Protein AF-A0A7J4NUD2-F1 (afdb_monomer_lite)

Sequence (87 aa):
TRDIFSETEMLVKIGLDVPVITQLFEILRCFEYPCDVLPLSIEGAVKNLTETMKGGNGHIHLHIHEHTHTGISSARSKYHVHAEKHE

Structure (mmCIF, N/CA/C/O backbone):
data_AF-A0A7J4NUD2-F1
#
_entry.id   AF-A0A7J4NUD2-F1
#
loop_
_atom_site.group_PDB
_atom_site.id
_atom_site.type_symbol
_atom_site.label_atom_id
_atom_site.label_alt_id
_atom_site.label_comp_id
_atom_site.label_asym_id
_atom_site.label_entity_id
_atom_site.label_seq_id
_atom_site.pdbx_PDB_ins_code
_atom_site.Cartn_x
_atom_site.Cartn_y
_atom_site.Cartn_z
_atom_site.occupancy
_atom_site.B_iso_or_equiv
_atom_site.auth_seq_id
_atom_site.auth_comp_id
_atom_site.auth_asym_id
_atom_site.auth_atom_id
_atom_site.pdbx_PDB_model_num
ATOM 1 N N . THR A 1 1 ? -10.997 -16.343 0.634 1.00 50.06 1 THR A N 1
ATOM 2 C CA . THR A 1 1 ? -10.006 -16.019 1.698 1.00 50.06 1 THR A CA 1
ATOM 3 C C . THR A 1 1 ? -9.636 -14.542 1.731 1.00 50.06 1 THR A C 1
ATOM 5 O O . THR A 1 1 ? -9.473 -14.024 2.825 1.00 50.06 1 THR A O 1
ATOM 8 N N . ARG A 1 2 ? -9.536 -13.835 0.586 1.00 56.62 2 ARG A N 1
ATOM 9 C CA . ARG A 1 2 ? -9.328 -12.366 0.552 1.00 56.62 2 ARG A CA 1
ATOM 10 C C . ARG A 1 2 ? -10.558 -11.571 1.021 1.00 56.62 2 ARG A C 1
ATOM 12 O O . ARG A 1 2 ? -10.405 -10.485 1.569 1.00 56.62 2 ARG A O 1
ATOM 19 N N . ASP A 1 3 ? -11.752 -12.140 0.875 1.00 54.62 3 ASP A N 1
ATOM 20 C CA . ASP A 1 3 ? -13.026 -11.487 1.224 1.00 54.62 3 ASP A CA 1
ATOM 21 C C . ASP A 1 3 ? -13.149 -11.195 2.726 1.00 54.62 3 ASP A C 1
ATOM 23 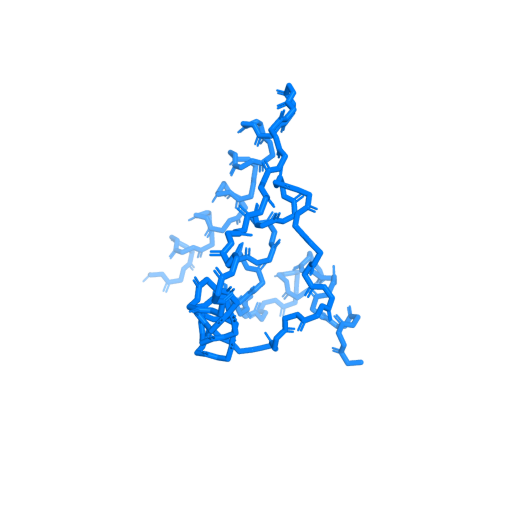O O . ASP A 1 3 ? -13.642 -10.144 3.112 1.00 54.62 3 ASP A O 1
ATOM 27 N N . ILE A 1 4 ? -12.579 -12.056 3.577 1.00 55.72 4 ILE A N 1
ATOM 28 C CA . ILE A 1 4 ? -12.577 -11.876 5.040 1.00 55.72 4 ILE A CA 1
ATOM 29 C C . ILE A 1 4 ? -11.818 -10.598 5.439 1.00 55.72 4 ILE A C 1
ATOM 31 O O . ILE A 1 4 ? -12.217 -9.902 6.363 1.00 55.72 4 ILE A O 1
ATOM 35 N N . PHE A 1 5 ? -10.754 -10.250 4.707 1.00 53.59 5 PHE A N 1
ATOM 36 C CA . PHE A 1 5 ? -9.983 -9.018 4.923 1.00 53.59 5 PHE A CA 1
ATOM 37 C C . PHE A 1 5 ? -10.573 -7.804 4.203 1.00 53.59 5 PHE A C 1
ATOM 39 O O . PHE A 1 5 ? -10.104 -6.685 4.393 1.00 53.59 5 PHE A O 1
ATOM 46 N N . SER A 1 6 ? -11.578 -8.017 3.354 1.00 55.47 6 SER A N 1
ATOM 47 C CA . SER A 1 6 ? -12.273 -6.941 2.647 1.00 55.47 6 SER A CA 1
ATOM 48 C C . SER A 1 6 ? -13.329 -6.288 3.543 1.00 55.47 6 SER A C 1
ATOM 50 O O . SER A 1 6 ? -13.636 -5.114 3.361 1.00 55.47 6 SER A O 1
ATOM 52 N N . GLU A 1 7 ? -13.801 -7.002 4.570 1.00 62.03 7 GLU A N 1
ATOM 53 C CA . GLU A 1 7 ? -14.674 -6.479 5.622 1.00 62.03 7 GLU A CA 1
ATOM 54 C C . GLU A 1 7 ? -13.878 -5.985 6.838 1.00 62.03 7 GLU A C 1
ATOM 56 O O . GLU A 1 7 ? -14.098 -6.402 7.978 1.00 62.03 7 GLU A O 1
ATOM 61 N N . THR A 1 8 ? -12.942 -5.060 6.611 1.00 61.75 8 THR A N 1
ATOM 62 C CA . THR A 1 8 ? -12.166 -4.429 7.693 1.00 61.75 8 THR A CA 1
ATOM 63 C C . THR A 1 8 ? -13.056 -3.844 8.783 1.00 61.75 8 THR A C 1
ATOM 65 O O . THR A 1 8 ? -12.721 -3.934 9.958 1.00 61.75 8 THR A O 1
ATOM 68 N N . GLU A 1 9 ? -14.220 -3.301 8.427 1.00 62.56 9 GLU A N 1
ATOM 69 C CA . GLU A 1 9 ? -15.195 -2.803 9.401 1.00 62.56 9 GLU A CA 1
ATOM 70 C C . GLU A 1 9 ? -15.815 -3.909 10.264 1.00 62.56 9 GLU A C 1
ATOM 72 O O . GLU A 1 9 ? -16.115 -3.669 11.433 1.00 62.56 9 GLU A O 1
ATOM 77 N N . MET A 1 10 ? -16.003 -5.115 9.719 1.00 61.12 10 MET A N 1
ATOM 78 C CA . MET A 1 10 ? -16.535 -6.252 10.470 1.00 61.12 10 MET A CA 1
ATOM 79 C C . MET A 1 10 ? -15.483 -6.799 11.433 1.00 61.12 10 MET A C 1
ATOM 81 O O . MET A 1 10 ? -15.806 -7.003 12.599 1.00 61.12 10 MET A O 1
ATOM 85 N N . LEU A 1 11 ? -14.230 -6.949 10.981 1.00 62.66 11 LEU A N 1
ATOM 86 C CA . LEU A 1 11 ? -13.099 -7.371 11.821 1.00 62.66 11 LEU A CA 1
ATOM 87 C C . LEU A 1 11 ? -12.882 -6.413 13.003 1.00 62.66 11 LEU A C 1
ATOM 89 O O . LEU A 1 11 ? -12.746 -6.855 14.144 1.00 62.66 11 LEU A O 1
ATOM 93 N N . VAL A 1 12 ? -12.974 -5.106 12.743 1.00 59.97 12 VAL A N 1
ATOM 94 C CA . VAL A 1 12 ? -12.924 -4.061 13.775 1.00 59.97 12 VAL A CA 1
ATOM 95 C C . VAL A 1 12 ? -14.098 -4.169 14.752 1.00 59.97 12 VAL A C 1
ATOM 97 O O . VAL A 1 12 ? -13.905 -4.084 15.964 1.00 59.97 12 VAL A O 1
ATOM 100 N N . LYS A 1 13 ? -15.325 -4.373 14.254 1.00 57.06 13 LYS A N 1
ATOM 101 C CA . LYS A 1 13 ? -16.533 -4.472 15.096 1.00 57.06 13 LYS A CA 1
ATOM 102 C C . LYS A 1 13 ? -16.523 -5.674 16.039 1.00 57.06 13 LYS A C 1
ATOM 104 O O . LYS A 1 13 ? -17.184 -5.614 17.072 1.00 57.06 13 LYS A O 1
ATOM 109 N N . ILE A 1 14 ? -15.795 -6.738 15.704 1.00 55.84 14 ILE A N 1
ATOM 110 C CA . ILE A 1 14 ? -15.687 -7.951 16.529 1.00 55.84 14 ILE A CA 1
ATOM 111 C C . ILE A 1 14 ? -14.429 -7.982 17.412 1.00 55.84 14 ILE A C 1
ATOM 113 O O . ILE A 1 14 ? -14.171 -8.996 18.056 1.00 55.84 14 ILE A O 1
ATOM 117 N N . GLY A 1 15 ? -13.669 -6.881 17.479 1.00 50.62 15 GLY A N 1
ATOM 118 C CA . GLY A 1 15 ? -12.507 -6.749 18.364 1.00 50.62 15 GLY A CA 1
ATOM 119 C C . GLY A 1 15 ? -11.279 -7.542 17.917 1.00 50.62 15 GLY A C 1
ATOM 120 O O . GLY A 1 15 ? -10.421 -7.843 18.743 1.00 50.62 15 GLY A O 1
ATOM 121 N N . LEU A 1 16 ? -11.200 -7.909 16.634 1.00 59.03 16 LEU A N 1
ATOM 122 C CA . LEU A 1 16 ? -10.000 -8.509 16.060 1.00 59.03 16 LEU A CA 1
ATOM 123 C C . LEU A 1 16 ? -9.091 -7.408 15.516 1.00 59.03 16 LEU A C 1
ATOM 125 O O . LEU A 1 16 ? -9.552 -6.505 14.814 1.00 59.03 16 LEU A O 1
ATOM 129 N N . ASP A 1 17 ? -7.795 -7.518 15.806 1.00 59.22 17 ASP A N 1
ATOM 130 C CA . ASP A 1 17 ? -6.791 -6.622 15.243 1.00 59.22 17 ASP A CA 1
ATOM 131 C C . ASP A 1 17 ? -6.833 -6.670 13.718 1.00 59.22 17 ASP A C 1
ATOM 133 O O . ASP A 1 17 ? -6.794 -7.741 13.101 1.00 59.22 17 ASP A O 1
ATOM 137 N N . VAL A 1 18 ? -6.890 -5.491 13.096 1.00 64.56 18 VAL A N 1
ATOM 138 C CA . VAL A 1 18 ? -6.785 -5.400 11.643 1.00 64.56 18 VAL A CA 1
ATOM 139 C C . VAL A 1 18 ? -5.332 -5.660 11.265 1.00 64.56 18 VAL A C 1
ATOM 141 O O . VAL A 1 18 ? -4.446 -4.918 11.696 1.00 64.56 18 VAL A O 1
ATOM 144 N N . PRO A 1 19 ? -5.048 -6.667 10.424 1.00 74.81 19 PRO A N 1
ATOM 145 C CA . PRO A 1 19 ? -3.685 -6.924 9.999 1.00 74.81 19 PRO A CA 1
ATOM 146 C C . PRO A 1 19 ? -3.094 -5.689 9.313 1.00 74.81 19 PRO A C 1
ATOM 148 O O . PRO A 1 19 ? -3.736 -5.119 8.429 1.00 74.81 19 PRO A O 1
ATOM 151 N N . VAL A 1 20 ? -1.852 -5.323 9.649 1.00 80.94 20 VAL A N 1
ATOM 152 C CA . VAL A 1 20 ? -1.106 -4.185 9.059 1.00 80.94 20 VAL A CA 1
ATOM 153 C C . VAL A 1 20 ? -1.121 -4.214 7.522 1.00 80.94 20 VAL A C 1
ATOM 155 O O . VAL A 1 20 ? -1.158 -3.176 6.864 1.00 80.94 20 VAL A O 1
ATOM 158 N N . ILE A 1 21 ? -1.163 -5.411 6.927 1.00 84.50 21 ILE A N 1
ATOM 159 C CA . ILE A 1 21 ? -1.279 -5.601 5.473 1.00 84.50 21 ILE A CA 1
ATOM 160 C C . ILE A 1 21 ? -2.546 -4.968 4.883 1.00 84.50 21 ILE A C 1
ATOM 162 O O . ILE A 1 21 ? -2.534 -4.473 3.758 1.00 84.50 21 ILE A O 1
ATOM 166 N N . THR A 1 22 ? -3.625 -4.909 5.653 1.00 85.12 22 THR A N 1
ATOM 167 C CA . THR A 1 22 ? -4.894 -4.327 5.217 1.00 85.12 22 THR A CA 1
ATOM 168 C C . THR A 1 22 ? -4.823 -2.806 5.156 1.00 85.12 22 THR A C 1
ATOM 170 O O . THR A 1 22 ? -5.329 -2.212 4.206 1.00 85.12 22 THR A O 1
ATOM 173 N N . GLN A 1 23 ? -4.111 -2.176 6.099 1.00 86.69 23 GLN A N 1
ATOM 174 C CA . GLN A 1 23 ? -3.814 -0.743 6.040 1.00 86.69 23 GLN A CA 1
ATOM 175 C C . GLN A 1 23 ? -2.973 -0.405 4.802 1.00 86.69 23 GLN A C 1
ATOM 177 O O . GLN A 1 23 ? -3.271 0.563 4.102 1.00 86.69 23 GLN A O 1
ATOM 182 N N . LEU A 1 24 ? -1.955 -1.221 4.497 1.00 88.50 24 LEU A N 1
ATOM 183 C CA . LEU A 1 24 ? -1.147 -1.049 3.288 1.00 88.50 24 LEU A CA 1
ATOM 184 C C . LEU A 1 24 ? -2.021 -1.103 2.024 1.00 88.50 24 LEU A C 1
ATOM 186 O O . LEU A 1 24 ? -1.887 -0.250 1.150 1.00 88.50 24 LEU A O 1
ATOM 190 N N . PHE A 1 25 ? -2.941 -2.066 1.935 1.00 90.25 25 PHE A N 1
ATOM 191 C CA . PHE A 1 25 ? -3.837 -2.191 0.783 1.00 90.25 25 PHE A CA 1
ATOM 192 C C . PHE A 1 25 ? -4.836 -1.041 0.664 1.00 90.25 25 PHE A C 1
ATOM 194 O O . PHE A 1 25 ? -5.078 -0.578 -0.447 1.00 90.25 25 PHE A O 1
ATOM 201 N N . GLU A 1 26 ? -5.405 -0.548 1.768 1.00 89.88 26 GLU A N 1
ATOM 202 C CA . GLU A 1 26 ? -6.299 0.617 1.723 1.00 89.88 26 GLU A CA 1
ATOM 203 C C . GLU A 1 26 ? -5.570 1.872 1.218 1.00 89.88 26 GLU A C 1
ATOM 205 O O . GLU A 1 26 ? -6.114 2.598 0.386 1.00 89.88 26 GLU A O 1
ATOM 210 N N . ILE A 1 27 ? -4.314 2.086 1.626 1.00 90.69 27 ILE A N 1
ATOM 211 C CA . ILE A 1 27 ? -3.490 3.191 1.111 1.00 90.69 27 ILE A CA 1
ATOM 212 C C . ILE A 1 27 ? -3.195 3.001 -0.380 1.00 90.69 27 ILE A C 1
ATOM 214 O O . ILE A 1 27 ? -3.399 3.922 -1.165 1.00 90.69 27 ILE A O 1
ATOM 218 N N . LEU A 1 28 ? -2.749 1.812 -0.794 1.00 91.88 28 LEU A N 1
ATOM 219 C CA . LEU A 1 28 ? -2.430 1.520 -2.195 1.00 91.88 28 LEU A CA 1
ATOM 220 C C . LEU A 1 28 ? -3.655 1.658 -3.114 1.00 91.88 28 LEU A C 1
ATOM 222 O O . LEU A 1 28 ? -3.535 2.182 -4.220 1.00 91.88 28 LEU A O 1
ATOM 226 N N . ARG A 1 29 ? -4.850 1.279 -2.646 1.00 91.06 29 ARG A N 1
ATOM 227 C CA . ARG A 1 29 ? -6.111 1.492 -3.375 1.00 91.06 29 ARG A CA 1
ATOM 228 C C . ARG A 1 29 ? -6.471 2.969 -3.541 1.00 91.06 29 ARG A C 1
ATOM 230 O O . ARG A 1 29 ? -7.068 3.308 -4.555 1.00 91.06 29 ARG A O 1
ATOM 237 N N . CYS A 1 30 ? -6.076 3.854 -2.619 1.00 92.81 30 CYS A N 1
ATOM 238 C CA . CYS A 1 30 ? -6.242 5.307 -2.807 1.00 92.81 30 CYS A CA 1
ATOM 239 C C . CYS A 1 30 ? -5.423 5.845 -3.994 1.00 92.81 30 CYS A C 1
ATOM 241 O O . CYS A 1 30 ? -5.735 6.914 -4.519 1.00 92.81 30 CYS A O 1
ATOM 243 N N . PHE A 1 31 ? -4.389 5.103 -4.400 1.00 92.38 31 PHE A N 1
ATOM 244 C CA . PHE A 1 31 ? -3.581 5.355 -5.591 1.00 92.38 31 PHE A CA 1
ATOM 245 C C . PHE A 1 31 ? -4.002 4.506 -6.806 1.00 92.38 31 PHE A C 1
ATOM 247 O O . PHE A 1 31 ? -3.238 4.381 -7.764 1.00 92.38 31 PHE A O 1
ATOM 254 N N . GLU A 1 32 ? -5.175 3.864 -6.737 1.00 89.25 32 GLU A N 1
ATOM 255 C CA . GLU A 1 32 ? -5.708 2.923 -7.736 1.00 89.25 32 GLU A CA 1
ATOM 256 C C . GLU A 1 32 ? -4.781 1.736 -8.048 1.00 89.25 32 GLU A C 1
ATOM 258 O O . GLU A 1 32 ? -4.878 1.099 -9.097 1.00 89.25 32 GLU A O 1
ATOM 263 N N . TYR A 1 33 ? -3.882 1.388 -7.123 1.00 90.19 33 TYR A N 1
ATOM 264 C CA . TYR A 1 33 ? -2.991 0.254 -7.319 1.00 90.19 33 TYR A CA 1
ATOM 265 C C . TYR A 1 33 ? -3.769 -1.074 -7.202 1.00 90.19 33 TYR A C 1
ATOM 267 O O . TYR A 1 33 ? -4.482 -1.285 -6.207 1.00 90.19 33 TYR A O 1
ATOM 275 N N . PRO A 1 34 ? -3.610 -2.018 -8.153 1.00 86.88 34 PRO A N 1
ATOM 276 C CA . PRO A 1 34 ? -4.352 -3.276 -8.166 1.00 86.88 34 PRO A CA 1
ATOM 277 C C . PRO A 1 34 ? -3.842 -4.230 -7.077 1.00 86.88 34 PRO A C 1
ATOM 279 O O . PRO A 1 34 ? -2.985 -5.078 -7.300 1.00 86.88 34 PRO A O 1
ATOM 282 N N . CYS A 1 35 ? -4.381 -4.120 -5.865 1.00 88.44 35 CYS A N 1
ATOM 283 C CA . CYS A 1 35 ? -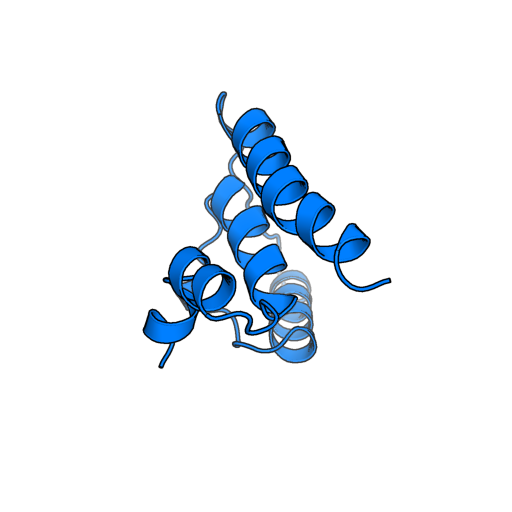3.921 -4.908 -4.716 1.00 88.44 35 CYS A CA 1
ATOM 284 C C . CYS A 1 35 ? -4.274 -6.405 -4.797 1.00 88.44 35 CYS A C 1
ATOM 286 O O . CYS A 1 35 ? -3.794 -7.184 -3.974 1.00 88.44 35 CYS A O 1
ATOM 288 N N . ASP A 1 36 ? -5.091 -6.839 -5.759 1.00 85.62 36 ASP A N 1
ATOM 289 C CA . ASP A 1 36 ? -5.521 -8.239 -5.894 1.00 85.62 36 ASP A CA 1
ATOM 290 C C . ASP A 1 36 ? -4.367 -9.187 -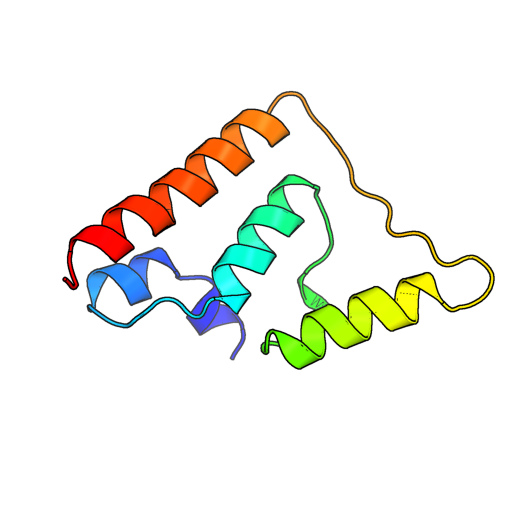6.243 1.00 85.62 36 ASP A C 1
ATOM 292 O O . ASP A 1 36 ? -4.407 -10.367 -5.889 1.00 85.62 36 ASP A O 1
ATOM 296 N N . VAL A 1 37 ? -3.300 -8.656 -6.851 1.00 83.00 37 VAL A N 1
ATOM 297 C CA . VAL A 1 37 ? -2.087 -9.417 -7.184 1.00 83.00 37 VAL A CA 1
ATOM 298 C C . VAL A 1 37 ? -1.079 -9.488 -6.033 1.00 83.00 37 VAL A C 1
ATOM 300 O O . VAL A 1 37 ? -0.133 -10.271 -6.097 1.00 83.00 37 VAL A O 1
ATOM 303 N N . LEU A 1 38 ? -1.270 -8.707 -4.962 1.00 87.88 38 LEU A N 1
ATOM 304 C CA . LEU A 1 38 ? -0.328 -8.672 -3.845 1.00 87.88 38 LEU A CA 1
ATOM 305 C C . LEU A 1 38 ? -0.547 -9.842 -2.870 1.00 87.88 38 LEU A C 1
ATOM 307 O O . LEU A 1 38 ? -1.693 -10.211 -2.583 1.00 87.88 38 LEU A O 1
ATOM 311 N N . PRO A 1 39 ? 0.524 -10.420 -2.304 1.00 89.12 39 PRO A N 1
ATOM 312 C CA . PRO A 1 39 ? 0.426 -11.365 -1.193 1.00 89.12 39 PRO A CA 1
ATOM 313 C C . PRO A 1 39 ? -0.244 -10.767 0.054 1.00 89.12 39 PRO A C 1
ATOM 315 O O . PRO A 1 39 ? -0.070 -9.592 0.354 1.00 89.12 39 PRO A O 1
ATOM 318 N N . LEU A 1 40 ? -0.950 -11.598 0.830 1.00 86.56 40 LEU A N 1
ATOM 319 C CA . LEU A 1 40 ? -1.655 -11.199 2.064 1.00 86.56 40 LEU A CA 1
ATOM 320 C C . LEU A 1 40 ? -0.745 -11.097 3.307 1.00 86.56 40 LEU A C 1
ATOM 322 O O . LEU A 1 40 ? -1.220 -11.179 4.436 1.00 86.56 40 LEU A O 1
ATOM 326 N N . SER A 1 41 ? 0.563 -10.927 3.118 1.00 86.62 41 SER A N 1
ATOM 327 C CA . SER A 1 41 ? 1.524 -10.661 4.191 1.00 86.62 41 SER A CA 1
ATOM 328 C C . SER A 1 41 ? 2.338 -9.417 3.857 1.00 86.62 41 SER A C 1
ATOM 330 O O . SER A 1 41 ? 2.605 -9.152 2.685 1.00 86.62 41 SER A O 1
ATOM 332 N N . ILE A 1 42 ? 2.758 -8.661 4.878 1.00 86.81 42 ILE A N 1
ATOM 333 C CA . ILE A 1 42 ? 3.583 -7.457 4.683 1.00 86.81 42 ILE A CA 1
ATOM 334 C C . ILE A 1 42 ? 4.873 -7.797 3.941 1.00 86.81 42 ILE A C 1
ATOM 336 O O . ILE A 1 42 ? 5.170 -7.182 2.920 1.00 86.81 42 ILE A O 1
ATOM 340 N N . GLU A 1 43 ? 5.603 -8.814 4.399 1.00 88.81 43 GLU A N 1
ATOM 341 C CA . GLU A 1 43 ? 6.853 -9.231 3.761 1.00 88.81 43 GLU A CA 1
ATOM 342 C C . GLU A 1 43 ? 6.644 -9.643 2.300 1.00 88.81 43 GLU A C 1
ATOM 344 O O . GLU A 1 43 ? 7.410 -9.239 1.425 1.00 88.81 43 GLU A O 1
ATOM 349 N N . GLY A 1 44 ? 5.580 -10.401 2.015 1.00 89.56 44 GLY A N 1
ATOM 350 C CA . GLY A 1 44 ? 5.261 -10.843 0.662 1.00 89.56 44 GLY A CA 1
ATOM 351 C C . GLY A 1 44 ? 4.877 -9.684 -0.258 1.00 89.56 44 GLY A C 1
ATOM 352 O O . GLY A 1 44 ? 5.369 -9.613 -1.384 1.00 89.56 44 GLY A O 1
ATOM 353 N N . ALA A 1 45 ? 4.041 -8.759 0.218 1.00 90.75 45 ALA A N 1
ATOM 354 C CA . ALA A 1 45 ? 3.644 -7.572 -0.534 1.00 90.75 45 ALA A CA 1
ATOM 355 C C . ALA A 1 45 ? 4.840 -6.662 -0.830 1.00 90.75 45 ALA A C 1
ATOM 357 O O . ALA A 1 45 ? 5.064 -6.306 -1.984 1.00 90.75 45 ALA A O 1
ATOM 358 N N . VAL A 1 46 ? 5.663 -6.348 0.175 1.00 91.56 46 VAL A N 1
ATOM 359 C CA . VAL A 1 46 ? 6.861 -5.511 0.000 1.00 91.56 46 VAL A CA 1
ATOM 360 C C . VAL A 1 46 ? 7.863 -6.166 -0.948 1.00 91.56 46 VAL A C 1
ATOM 362 O O . VAL A 1 46 ? 8.400 -5.494 -1.834 1.00 91.56 46 VAL A O 1
ATOM 365 N N . LYS A 1 47 ? 8.095 -7.479 -0.817 1.00 92.50 47 LYS A N 1
ATOM 366 C CA . LYS A 1 47 ? 8.960 -8.227 -1.736 1.00 92.50 47 LYS A CA 1
ATOM 367 C C . LYS A 1 47 ? 8.444 -8.148 -3.173 1.00 92.50 47 LYS A C 1
ATOM 369 O O . LYS A 1 47 ? 9.218 -7.805 -4.061 1.00 92.50 47 LYS A O 1
ATOM 374 N N . ASN A 1 48 ? 7.152 -8.392 -3.389 1.00 91.12 48 ASN A N 1
ATOM 375 C CA . ASN A 1 48 ? 6.545 -8.345 -4.719 1.00 91.12 48 ASN A CA 1
ATOM 376 C C . ASN A 1 48 ? 6.644 -6.945 -5.357 1.00 91.12 48 ASN A C 1
ATOM 378 O O . ASN A 1 48 ? 7.063 -6.824 -6.509 1.00 91.12 48 ASN A O 1
ATOM 382 N N . LEU A 1 49 ? 6.355 -5.884 -4.594 1.00 90.88 49 LEU A N 1
ATOM 383 C CA . LEU A 1 49 ? 6.521 -4.495 -5.041 1.00 90.88 49 LEU A CA 1
ATOM 384 C C . LEU A 1 49 ? 7.985 -4.204 -5.415 1.00 90.88 49 LEU A C 1
ATOM 386 O O . LEU A 1 49 ? 8.265 -3.615 -6.458 1.00 90.88 49 LEU A O 1
ATOM 390 N N . THR A 1 50 ? 8.932 -4.666 -4.595 1.00 90.38 50 THR A N 1
ATOM 391 C CA . THR A 1 50 ? 10.376 -4.483 -4.819 1.00 90.38 50 THR A CA 1
ATOM 392 C C . THR A 1 50 ? 10.866 -5.214 -6.067 1.00 90.38 50 THR A C 1
ATOM 394 O O . THR A 1 50 ? 11.643 -4.663 -6.843 1.00 90.38 50 THR A O 1
ATOM 397 N N . GLU A 1 51 ? 10.432 -6.455 -6.275 1.00 89.88 51 GLU A N 1
ATOM 398 C CA . GLU A 1 51 ? 10.778 -7.241 -7.464 1.00 89.88 51 GLU A CA 1
ATOM 399 C C . GLU A 1 51 ? 10.196 -6.614 -8.732 1.00 89.88 51 GLU A C 1
ATOM 401 O O . GLU A 1 51 ? 10.908 -6.488 -9.729 1.00 89.88 51 GLU A O 1
ATOM 406 N N . THR A 1 52 ? 8.956 -6.122 -8.657 1.00 86.88 52 THR A N 1
ATOM 407 C CA . THR A 1 52 ? 8.303 -5.385 -9.748 1.00 86.88 52 THR A CA 1
ATOM 408 C C . THR A 1 52 ? 9.113 -4.155 -10.157 1.00 86.88 52 THR A C 1
ATOM 410 O O . THR A 1 52 ? 9.244 -3.880 -11.345 1.00 86.88 52 THR A O 1
ATOM 413 N N . MET A 1 53 ? 9.721 -3.452 -9.196 1.00 86.12 53 MET A N 1
ATOM 414 C CA . MET A 1 53 ? 10.577 -2.290 -9.467 1.00 86.12 53 MET A CA 1
ATOM 415 C C . MET A 1 53 ? 11.966 -2.653 -10.026 1.00 86.12 53 MET A C 1
ATOM 417 O O . MET A 1 53 ? 12.594 -1.854 -10.712 1.00 86.12 53 MET A O 1
ATOM 421 N N . LYS A 1 54 ? 12.479 -3.858 -9.754 1.00 83.44 54 LYS A N 1
ATOM 422 C CA . LYS A 1 54 ? 13.822 -4.282 -10.197 1.00 83.44 54 LYS A CA 1
ATOM 423 C C . LYS A 1 54 ? 13.867 -4.793 -11.639 1.00 83.44 54 LYS A C 1
ATOM 425 O O . LYS A 1 54 ? 14.929 -4.772 -12.259 1.00 83.44 54 LYS A O 1
ATOM 430 N N . GLY A 1 55 ? 12.755 -5.286 -12.178 1.00 68.94 55 GLY A N 1
ATOM 431 C CA . GLY A 1 55 ? 12.726 -5.879 -13.514 1.00 68.94 55 GLY A CA 1
ATOM 432 C C . GLY A 1 55 ? 12.712 -4.836 -14.630 1.00 68.94 55 GLY A C 1
ATOM 433 O O . GLY A 1 55 ? 11.635 -4.382 -14.982 1.00 68.94 55 GLY A O 1
ATOM 434 N N . GLY A 1 56 ? 13.873 -4.492 -15.204 1.00 53.41 56 GLY A N 1
ATOM 435 C CA . GLY A 1 56 ? 14.108 -3.948 -16.566 1.00 53.41 56 GLY A CA 1
ATOM 436 C C . GLY A 1 56 ? 13.407 -2.649 -17.017 1.00 53.41 56 GLY A C 1
ATOM 437 O O . GLY A 1 56 ? 14.070 -1.752 -17.519 1.00 53.41 56 GLY A O 1
ATOM 438 N N . ASN A 1 57 ? 12.091 -2.542 -16.833 1.00 61.19 57 ASN A N 1
ATOM 439 C CA . ASN A 1 57 ? 11.224 -1.376 -17.052 1.00 61.19 57 ASN A CA 1
ATOM 440 C C . ASN A 1 57 ? 10.456 -0.983 -15.764 1.00 61.19 57 ASN A C 1
ATOM 442 O O . ASN A 1 57 ? 9.526 -0.181 -15.814 1.00 61.19 57 ASN A O 1
ATOM 446 N N . GLY A 1 58 ? 10.801 -1.588 -14.625 1.00 66.62 58 GLY A N 1
ATOM 447 C CA . GLY A 1 58 ? 9.998 -1.677 -13.408 1.00 66.62 58 GLY A CA 1
ATOM 448 C C . GLY A 1 58 ? 9.785 -0.365 -12.665 1.00 66.62 58 GLY A C 1
ATOM 449 O O . GLY A 1 58 ? 10.573 0.022 -11.810 1.00 66.62 58 GLY A O 1
ATOM 450 N N . HIS A 1 59 ? 8.671 0.299 -12.932 1.00 79.00 59 HIS A N 1
ATOM 451 C CA . HIS A 1 59 ? 8.154 1.355 -12.074 1.00 79.00 59 HIS A CA 1
ATOM 452 C C . HIS A 1 59 ? 6.709 1.036 -11.731 1.00 79.00 59 HIS A C 1
ATOM 454 O O . HIS A 1 59 ? 5.957 0.502 -12.545 1.00 79.00 59 HIS A O 1
ATOM 460 N N . ILE A 1 60 ? 6.335 1.346 -10.498 1.00 84.25 60 ILE A N 1
ATOM 461 C CA . ILE A 1 60 ? 4.949 1.262 -10.069 1.00 84.25 60 ILE A CA 1
ATOM 462 C C . ILE A 1 60 ? 4.272 2.562 -10.490 1.00 84.25 60 ILE A C 1
ATOM 464 O O . ILE A 1 60 ? 4.697 3.643 -10.085 1.00 84.25 60 ILE A O 1
ATOM 468 N N . HIS A 1 61 ? 3.232 2.450 -11.313 1.00 84.75 61 HIS A N 1
ATOM 469 C CA . HIS A 1 61 ? 2.355 3.575 -11.624 1.00 84.75 61 HIS A CA 1
ATOM 470 C C . HIS A 1 61 ? 1.354 3.725 -10.490 1.00 84.75 61 HIS A C 1
ATOM 472 O O . HIS A 1 61 ? 0.670 2.768 -10.130 1.00 84.75 61 HIS A O 1
ATOM 478 N N . LEU A 1 62 ? 1.303 4.923 -9.921 1.00 88.50 62 LEU A N 1
ATOM 479 C CA . LEU A 1 62 ? 0.305 5.322 -8.940 1.00 88.50 62 LEU A CA 1
ATOM 480 C C . LEU A 1 62 ? -0.523 6.442 -9.562 1.00 88.50 62 LEU A C 1
ATOM 482 O O . LEU A 1 62 ? 0.042 7.394 -10.106 1.00 88.50 62 LEU A O 1
ATOM 486 N N . HIS A 1 63 ? -1.843 6.333 -9.475 1.00 87.62 63 HIS A N 1
ATOM 487 C CA . HIS A 1 63 ? -2.764 7.348 -9.970 1.00 87.62 63 HIS A CA 1
ATOM 488 C C . HIS A 1 63 ? -3.171 8.266 -8.816 1.00 87.62 63 HIS A C 1
ATOM 490 O O . HIS A 1 63 ? -3.516 7.802 -7.731 1.00 87.62 63 HIS A O 1
ATOM 496 N N . ILE A 1 64 ? -3.088 9.581 -9.025 1.00 89.31 64 ILE A N 1
ATOM 497 C CA . ILE A 1 64 ? -3.502 10.581 -8.035 1.00 89.31 64 ILE A CA 1
ATOM 498 C C . ILE A 1 64 ? -4.683 11.351 -8.611 1.00 89.31 64 ILE A C 1
ATOM 500 O O . ILE A 1 64 ? -4.569 11.985 -9.659 1.00 89.31 64 ILE A O 1
ATOM 504 N N . HIS A 1 65 ? -5.792 11.326 -7.884 1.00 88.69 65 HIS A N 1
ATOM 505 C CA . HIS A 1 65 ? -7.013 12.058 -8.188 1.00 88.69 65 HIS A CA 1
ATOM 506 C C . HIS A 1 65 ? -7.327 13.062 -7.073 1.00 88.69 65 HIS A C 1
ATOM 508 O O . HIS A 1 65 ? -6.717 13.045 -6.001 1.00 88.69 65 HIS A O 1
ATOM 514 N N . GLU A 1 66 ? -8.314 13.931 -7.307 1.00 89.12 66 GLU A N 1
ATOM 515 C CA . GLU A 1 66 ? -8.780 14.944 -6.344 1.00 89.12 66 GLU A CA 1
ATOM 516 C C . GLU A 1 66 ? -9.083 14.347 -4.953 1.00 89.12 66 GLU A C 1
ATOM 518 O O . GLU A 1 66 ? -8.826 14.962 -3.921 1.00 89.12 66 GLU A O 1
ATOM 523 N N . HIS A 1 67 ? -9.562 13.103 -4.927 1.00 89.00 67 HIS A N 1
ATOM 524 C CA . HIS A 1 67 ? -9.967 12.361 -3.733 1.00 89.00 67 HIS A CA 1
ATOM 525 C C . HIS A 1 67 ? -8.862 11.474 -3.130 1.00 89.00 67 HIS A C 1
ATOM 527 O O . HIS A 1 67 ? -9.061 10.899 -2.061 1.00 89.00 67 HIS A O 1
ATOM 533 N N . THR A 1 68 ? -7.676 11.372 -3.741 1.00 89.38 68 THR A N 1
ATOM 534 C CA . THR A 1 68 ? -6.583 10.546 -3.194 1.00 89.38 68 THR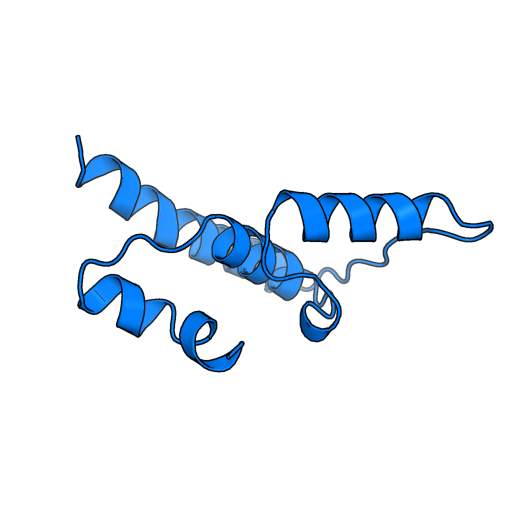 A CA 1
ATOM 535 C C . THR A 1 68 ? -6.133 11.059 -1.824 1.00 89.38 68 THR A C 1
ATOM 537 O O . THR A 1 68 ? -5.966 10.279 -0.888 1.00 89.38 68 THR A O 1
ATOM 540 N N . HIS A 1 69 ? -5.994 12.378 -1.660 1.00 89.88 69 HIS A N 1
ATOM 541 C CA . HIS A 1 69 ? -5.552 12.966 -0.391 1.00 89.88 69 HIS A CA 1
ATOM 542 C C . HIS A 1 69 ? -6.577 12.780 0.743 1.00 89.88 69 HIS A C 1
ATOM 544 O O . HIS A 1 69 ? -6.210 12.475 1.884 1.00 89.88 69 HIS A O 1
ATOM 550 N N . THR A 1 70 ? -7.870 12.938 0.442 1.00 91.50 70 THR A N 1
ATOM 551 C CA . THR A 1 70 ? -8.943 12.707 1.419 1.00 91.50 70 THR A CA 1
ATOM 552 C C . THR A 1 70 ? -9.052 11.224 1.768 1.00 91.50 70 THR A C 1
ATOM 554 O O . THR A 1 70 ? -9.135 10.899 2.950 1.00 91.50 70 THR A O 1
ATOM 557 N N . GLY A 1 71 ? -8.923 10.324 0.785 1.00 89.88 71 GLY A N 1
ATOM 558 C CA . GLY A 1 71 ? -8.886 8.874 0.998 1.00 89.88 71 GLY A CA 1
ATOM 559 C C . GLY A 1 71 ? -7.752 8.426 1.926 1.00 89.88 71 GLY A C 1
ATOM 560 O O . GLY A 1 71 ? -7.994 7.686 2.880 1.00 89.88 71 GLY A O 1
ATOM 561 N N . ILE A 1 72 ? -6.535 8.947 1.729 1.00 89.62 72 ILE A 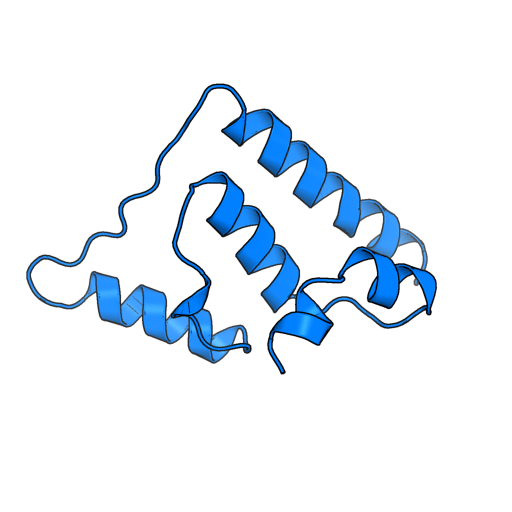N 1
ATOM 562 C CA . ILE A 1 72 ? -5.388 8.661 2.611 1.00 89.62 72 ILE A CA 1
ATOM 563 C C . ILE A 1 72 ? -5.650 9.161 4.036 1.00 89.62 72 ILE A C 1
ATOM 565 O O . ILE A 1 72 ? -5.366 8.452 5.003 1.00 89.62 72 ILE A O 1
ATOM 569 N N . SER A 1 73 ? -6.207 10.368 4.180 1.00 88.88 73 SER A N 1
ATOM 570 C CA . SER A 1 73 ? -6.557 10.928 5.491 1.00 88.88 73 SER A CA 1
ATOM 571 C C . SER A 1 73 ? -7.581 10.053 6.219 1.00 88.88 73 SER A C 1
ATOM 573 O O . SER A 1 73 ? -7.375 9.713 7.383 1.00 88.88 73 SER A O 1
ATOM 575 N N . SER A 1 74 ? -8.631 9.607 5.523 1.00 87.38 74 SER A N 1
ATOM 576 C CA . SER A 1 74 ? -9.645 8.702 6.070 1.00 87.38 74 SER A CA 1
ATOM 577 C C . SER A 1 74 ? -9.064 7.346 6.477 1.00 87.38 74 SER A C 1
ATOM 579 O O . SER A 1 74 ? -9.321 6.891 7.592 1.00 87.38 74 SER A O 1
ATOM 581 N N . ALA A 1 75 ? -8.237 6.728 5.624 1.00 84.81 75 ALA A N 1
ATOM 582 C CA . ALA A 1 75 ? -7.571 5.463 5.934 1.00 84.81 75 ALA A CA 1
ATOM 583 C C . ALA A 1 75 ? -6.664 5.599 7.167 1.00 84.81 75 ALA A C 1
ATOM 585 O O . ALA A 1 75 ? -6.685 4.761 8.065 1.00 84.81 75 ALA A O 1
ATOM 586 N N . ARG A 1 76 ? -5.904 6.693 7.273 1.00 82.62 76 ARG A N 1
ATOM 587 C CA . ARG A 1 76 ? -5.036 6.948 8.428 1.00 82.62 76 ARG A CA 1
ATOM 588 C C . ARG A 1 76 ? -5.836 7.150 9.716 1.00 82.62 76 ARG A C 1
ATOM 590 O O . ARG A 1 76 ? -5.495 6.537 10.725 1.00 82.62 76 ARG A O 1
ATOM 597 N N . SER A 1 77 ? -6.897 7.957 9.686 1.00 82.81 77 SER A N 1
ATOM 598 C CA . SER A 1 77 ? -7.772 8.176 10.846 1.00 82.81 77 SER A CA 1
ATOM 599 C C . SER A 1 77 ? -8.453 6.891 11.316 1.00 82.81 77 SER A C 1
ATOM 601 O O . SER A 1 77 ? -8.552 6.677 12.522 1.00 82.81 77 SER A O 1
ATOM 603 N N . LYS A 1 78 ? -8.852 6.010 10.387 1.00 81.44 78 LYS A N 1
ATOM 604 C CA . LYS A 1 78 ? -9.451 4.707 10.702 1.00 81.44 78 LYS A CA 1
ATOM 605 C C . LYS A 1 78 ? -8.555 3.875 11.616 1.00 81.44 78 LYS A C 1
ATOM 607 O O . LYS A 1 78 ? -9.061 3.325 12.579 1.00 81.44 78 LYS A O 1
ATOM 612 N N . TYR A 1 79 ? -7.243 3.829 11.375 1.00 73.00 79 TYR A N 1
ATOM 613 C CA . TYR A 1 79 ? -6.326 2.991 12.163 1.00 73.00 79 TYR A CA 1
ATOM 614 C C . TYR A 1 79 ? -5.661 3.703 13.352 1.00 73.00 79 TYR A C 1
ATOM 616 O O . TYR A 1 79 ? -5.281 3.036 14.310 1.00 73.00 79 TYR A O 1
ATOM 624 N N . HIS A 1 80 ? -5.547 5.037 13.347 1.00 66.81 80 HIS A N 1
ATOM 625 C CA . HIS A 1 80 ? -4.951 5.781 14.471 1.00 66.81 80 HIS A CA 1
ATOM 626 C C . HIS A 1 80 ? -5.823 5.741 15.736 1.00 66.81 80 HIS A C 1
ATOM 628 O O . HIS A 1 80 ? -5.306 5.602 16.837 1.00 66.81 80 HIS A O 1
ATOM 634 N N . VAL A 1 81 ? -7.152 5.786 15.579 1.00 57.34 81 VAL A N 1
ATOM 635 C CA . VAL A 1 81 ? -8.112 5.742 16.702 1.00 57.34 81 VAL A CA 1
ATOM 636 C C . VAL A 1 81 ? -8.108 4.386 17.426 1.00 57.34 81 VAL A C 1
ATOM 638 O O . VAL A 1 81 ? -8.547 4.293 18.571 1.00 57.34 81 VAL A O 1
ATOM 641 N N . HIS A 1 82 ? -7.618 3.326 16.780 1.00 53.16 82 HIS A N 1
ATOM 642 C CA . HIS A 1 82 ? -7.537 1.997 17.386 1.00 53.16 82 HIS A CA 1
ATOM 643 C C . HIS A 1 82 ? -6.250 1.771 18.182 1.00 53.16 82 HIS A C 1
ATOM 645 O O . HIS A 1 82 ? -6.312 1.100 19.206 1.00 53.16 82 HIS A O 1
ATOM 651 N N . ALA A 1 83 ? -5.121 2.364 17.781 1.00 52.31 83 ALA A N 1
ATOM 652 C CA . ALA A 1 83 ? -3.859 2.217 18.510 1.00 52.31 83 ALA A CA 1
ATOM 653 C C . ALA A 1 83 ? -3.933 2.787 19.941 1.00 52.31 83 ALA A C 1
ATOM 655 O O . ALA A 1 83 ? -3.401 2.181 20.861 1.00 52.31 83 ALA A O 1
ATOM 656 N N . GLU A 1 84 ? -4.667 3.886 20.147 1.00 47.84 84 GLU A N 1
ATOM 657 C CA . GLU A 1 84 ? -4.839 4.513 21.471 1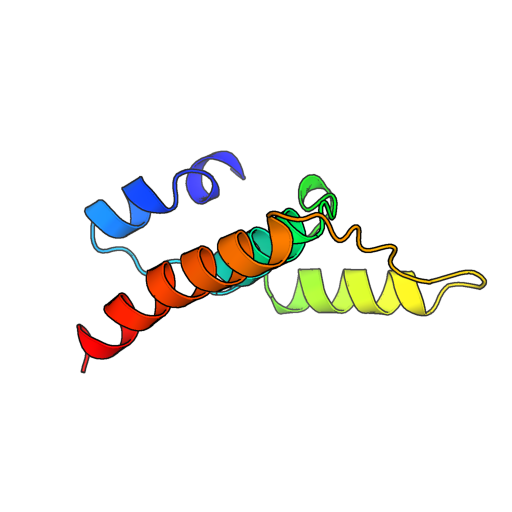.00 47.84 84 GLU A CA 1
ATOM 658 C C . GLU A 1 84 ? -5.873 3.814 22.375 1.00 47.84 84 GLU A C 1
ATOM 660 O O . GLU A 1 84 ? -6.008 4.165 23.543 1.00 47.84 84 GLU A O 1
ATOM 665 N N . LYS A 1 85 ? -6.641 2.839 21.864 1.00 47.09 85 LYS A N 1
ATOM 666 C CA . LYS A 1 85 ? -7.625 2.079 22.663 1.00 47.09 85 LYS A CA 1
ATOM 667 C C . LYS A 1 85 ? -7.071 0.784 23.262 1.00 47.09 85 LYS A C 1
ATOM 669 O O . LYS A 1 85 ? -7.792 0.121 24.005 1.00 47.09 85 LYS A O 1
ATOM 674 N N . HIS A 1 86 ? -5.838 0.420 22.918 1.00 46.41 86 HIS A N 1
ATOM 675 C CA . HIS A 1 86 ? -5.178 -0.814 23.350 1.00 46.41 86 HIS A CA 1
ATOM 676 C C . HIS A 1 86 ? -3.899 -0.566 24.176 1.00 46.41 86 HIS A C 1
ATOM 678 O O . HIS A 1 86 ? -3.112 -1.494 24.356 1.00 46.41 86 HIS A O 1
ATOM 684 N N . GLU A 1 87 ? -3.717 0.652 24.697 1.00 41.69 87 GLU A N 1
ATOM 685 C CA . GLU A 1 87 ? -2.724 1.001 25.729 1.00 41.69 87 GLU A CA 1
ATOM 686 C C . GLU A 1 87 ? -3.402 1.116 27.105 1.00 41.69 87 GLU A C 1
ATOM 688 O O . GLU A 1 87 ? -2.796 0.659 28.101 1.00 41.69 87 GLU A O 1
#

Radius of gyration: 14.31 Å; chains: 1; bounding box: 31×31×43 Å

Secondary structure (DSSP, 8-state):
--GGGT-HHHHHHTTPPPPHHHHHHHHHHHTT--GGGS-SSHHHHHHHHHHHHHSTT--------TTHHHHHHHHHHHHHHHHTT--

Foldseek 3Di:
DVVVLVPVVVCVVVPHDNPPLSLVVLLQVLQVHPCPPFDSHPVRRVVVLVVQQPPPVRDDRGHHDPCSVVSNVVSVVVVVVVVVVVD

pLDDT: mean 76.88, std 15.37, range [41.69, 92.81]